Protein AF-A0A521M2C0-F1 (afdb_monomer_lite)

Structure (mmCIF, N/CA/C/O backbone):
data_AF-A0A521M2C0-F1
#
_entry.id   AF-A0A521M2C0-F1
#
loop_
_atom_site.group_PDB
_atom_site.id
_atom_site.type_symbol
_atom_site.label_atom_id
_atom_site.label_alt_id
_atom_site.label_comp_id
_atom_site.label_asym_id
_atom_site.label_entity_id
_atom_site.label_seq_id
_atom_site.pdbx_PDB_ins_code
_atom_site.Cartn_x
_atom_site.Cartn_y
_atom_site.Cartn_z
_atom_site.occupancy
_atom_site.B_iso_or_equiv
_atom_site.auth_seq_id
_atom_site.auth_comp_id
_atom_site.auth_asym_id
_atom_site.auth_atom_id
_atom_site.pdbx_PDB_model_num
ATOM 1 N N . MET A 1 1 ? -43.542 -25.521 52.867 1.00 50.94 1 MET A N 1
ATOM 2 C CA . MET A 1 1 ? -42.475 -24.490 52.870 1.00 50.94 1 MET A CA 1
ATOM 3 C C . MET A 1 1 ? -41.262 -24.953 52.051 1.00 50.94 1 MET A C 1
ATOM 5 O O . MET A 1 1 ? -40.178 -25.071 52.594 1.00 50.94 1 MET A O 1
ATOM 9 N N . ALA A 1 2 ? -41.425 -25.251 50.756 1.00 51.94 2 ALA A N 1
ATOM 10 C CA . ALA A 1 2 ? -40.311 -25.724 49.911 1.00 51.94 2 ALA A CA 1
ATOM 11 C C . ALA A 1 2 ? -40.311 -25.128 48.488 1.00 51.94 2 ALA A C 1
ATOM 13 O O . ALA A 1 2 ? -39.431 -25.429 47.695 1.00 51.94 2 ALA A O 1
ATOM 14 N N . LEU A 1 3 ? -41.293 -24.275 48.161 1.00 47.69 3 LEU A N 1
ATOM 15 C CA . LEU A 1 3 ? -41.473 -23.732 46.809 1.00 47.69 3 LEU A CA 1
ATOM 16 C C . LEU A 1 3 ? -40.850 -22.338 46.612 1.00 47.69 3 LEU A C 1
ATOM 18 O O . LEU A 1 3 ? -40.711 -21.881 45.485 1.00 47.69 3 LEU A O 1
ATOM 22 N N . LEU A 1 4 ? -40.465 -21.661 47.700 1.00 48.56 4 LEU A N 1
ATOM 23 C CA . LEU A 1 4 ? -39.939 -20.288 47.671 1.00 48.56 4 LEU A CA 1
ATOM 24 C C . LEU A 1 4 ? -38.413 -20.210 47.500 1.00 48.56 4 LEU A C 1
ATOM 26 O O . LEU A 1 4 ? -37.890 -19.136 47.228 1.00 48.56 4 LEU A O 1
ATOM 30 N N . THR A 1 5 ? -37.692 -21.326 47.610 1.00 48.88 5 THR A N 1
ATOM 31 C CA . THR A 1 5 ? -36.225 -21.361 47.476 1.00 48.88 5 THR A CA 1
ATOM 32 C C . THR A 1 5 ? -35.738 -21.611 46.046 1.00 48.88 5 THR A C 1
ATOM 34 O O . THR A 1 5 ? -34.591 -21.295 45.747 1.00 48.88 5 THR A O 1
ATOM 37 N N . LEU A 1 6 ? -36.586 -22.107 45.133 1.00 48.09 6 LEU A N 1
ATOM 38 C CA . LEU A 1 6 ? -36.179 -22.374 43.743 1.00 48.09 6 LEU A CA 1
ATOM 39 C C . LEU A 1 6 ? -36.177 -21.133 42.830 1.00 48.09 6 LEU A C 1
ATOM 41 O O . LEU A 1 6 ? -35.458 -21.121 41.835 1.00 48.09 6 LEU A O 1
ATOM 45 N N . LEU A 1 7 ? -36.925 -20.074 43.160 1.00 47.53 7 LEU A N 1
ATOM 46 C CA . LEU A 1 7 ? -36.999 -18.863 42.323 1.00 47.53 7 LEU A CA 1
ATOM 47 C C . LEU A 1 7 ? -35.803 -17.909 42.486 1.00 47.53 7 LEU A C 1
ATOM 49 O O . LEU A 1 7 ? -35.546 -17.106 41.595 1.00 47.53 7 LEU A O 1
ATOM 53 N N . ALA A 1 8 ? -35.036 -18.010 43.575 1.00 49.03 8 ALA A N 1
ATOM 54 C CA . ALA A 1 8 ? -33.885 -17.135 43.814 1.00 49.03 8 ALA A CA 1
ATOM 55 C C . ALA A 1 8 ? -32.622 -17.542 43.026 1.00 49.03 8 ALA A C 1
ATOM 57 O O . ALA A 1 8 ? -31.737 -16.717 42.817 1.00 49.03 8 ALA A O 1
ATOM 58 N N . VAL A 1 9 ? -32.531 -18.791 42.556 1.00 50.12 9 VAL A N 1
ATOM 59 C CA . VAL A 1 9 ? -31.323 -19.315 41.885 1.00 50.12 9 VA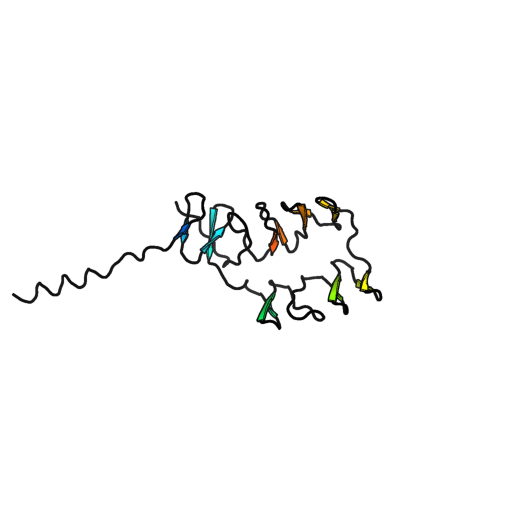L A CA 1
ATOM 60 C C . VAL A 1 9 ? -31.303 -18.999 40.379 1.00 50.12 9 VAL A C 1
ATOM 62 O O . VAL A 1 9 ? -30.236 -18.919 39.777 1.00 50.12 9 VAL A O 1
ATOM 65 N N . LEU A 1 10 ? -32.461 -18.734 39.765 1.00 48.97 10 LEU A N 1
ATOM 66 C CA . LEU A 1 10 ? -32.574 -18.452 38.324 1.00 48.97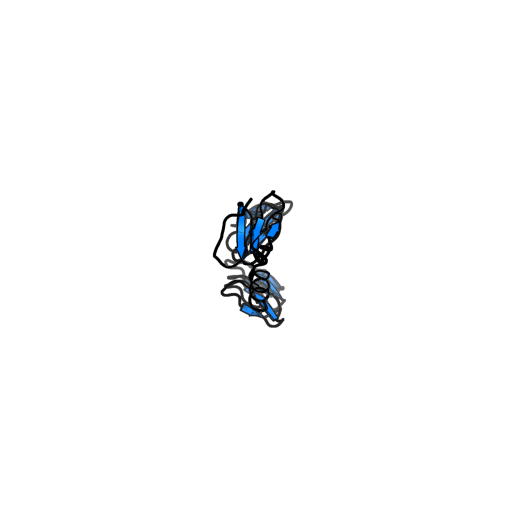 10 LEU A CA 1
ATOM 67 C C . LEU A 1 10 ? -32.293 -16.987 37.932 1.00 48.97 10 LEU A C 1
ATOM 69 O O . LEU A 1 10 ? -32.150 -16.698 36.748 1.00 48.97 10 LEU A O 1
ATOM 73 N N . LEU A 1 11 ? -32.158 -16.069 38.895 1.00 49.91 11 LEU A N 1
ATOM 74 C CA . LEU A 1 11 ? -31.875 -14.643 38.647 1.00 49.91 11 LEU A CA 1
ATOM 75 C C . LEU A 1 11 ? -30.374 -14.282 38.665 1.00 49.91 11 LEU A C 1
ATOM 77 O O . LEU A 1 11 ? -30.019 -13.134 38.416 1.00 49.91 11 LEU A O 1
ATOM 81 N N . LEU A 1 12 ? -29.482 -15.245 38.922 1.00 48.12 12 LEU A N 1
ATOM 82 C CA . LEU A 1 12 ? -28.040 -15.007 39.117 1.00 48.12 12 LEU A CA 1
ATOM 83 C C . LEU A 1 12 ? -27.163 -15.174 37.861 1.00 48.12 12 LEU A C 1
ATOM 85 O O . LEU A 1 12 ? -25.947 -15.040 37.958 1.00 48.12 12 LEU A O 1
ATOM 89 N N . TRP A 1 13 ? -27.742 -15.419 36.681 1.00 49.41 13 TRP A N 1
ATOM 90 C CA . TRP A 1 13 ? -26.970 -15.661 35.446 1.00 49.41 13 TRP A CA 1
ATOM 91 C C . TRP A 1 13 ? -27.099 -14.581 34.368 1.00 49.41 13 TRP A C 1
ATOM 93 O O . TRP A 1 13 ? -26.639 -14.773 33.247 1.00 49.41 13 TRP A O 1
ATOM 103 N N . ALA A 1 14 ? -27.636 -13.408 34.703 1.00 49.75 14 ALA A N 1
ATOM 104 C CA . ALA A 1 14 ? -27.433 -12.207 33.897 1.00 49.75 14 ALA A CA 1
ATOM 105 C C . ALA A 1 14 ? -26.220 -11.434 34.433 1.00 49.75 14 ALA A C 1
ATOM 107 O O . ALA A 1 14 ? -26.328 -10.278 34.837 1.00 49.75 14 ALA A O 1
ATOM 108 N N . LEU A 1 15 ? -25.047 -12.080 34.467 1.00 52.75 15 LEU A N 1
ATOM 109 C CA . LEU A 1 15 ? -23.812 -11.305 34.516 1.00 52.75 15 LEU A CA 1
ATOM 110 C C . LEU A 1 15 ? -23.834 -10.419 33.265 1.00 52.75 15 LEU A C 1
ATOM 112 O O . LEU A 1 15 ? -23.994 -10.963 32.166 1.00 52.75 15 LEU A O 1
ATOM 116 N N . PRO A 1 16 ? -23.727 -9.082 33.388 1.00 50.88 16 PRO A N 1
ATOM 117 C CA . PRO A 1 16 ? -23.534 -8.257 32.213 1.00 50.88 16 PRO A CA 1
ATOM 118 C C . PRO A 1 16 ? -22.311 -8.839 31.521 1.00 50.88 16 PRO A C 1
ATOM 120 O O . PRO A 1 16 ? -21.262 -8.970 32.154 1.00 50.88 16 PRO A O 1
ATOM 123 N N . ALA A 1 17 ? -22.464 -9.255 30.260 1.00 51.72 17 ALA A N 1
ATOM 124 C CA . ALA A 1 17 ? -21.324 -9.489 29.398 1.00 51.72 17 ALA A CA 1
ATOM 125 C C . ALA A 1 17 ? -20.478 -8.231 29.545 1.00 51.72 17 ALA A C 1
ATOM 127 O O . ALA A 1 17 ? -20.881 -7.158 29.092 1.00 51.72 17 ALA A O 1
ATOM 128 N N . SER A 1 18 ? -19.392 -8.330 30.310 1.00 53.00 18 SER A N 1
ATOM 129 C CA . SER A 1 18 ? -18.448 -7.252 30.498 1.00 53.00 18 SER A CA 1
ATOM 130 C C . SER A 1 18 ? -17.993 -6.964 29.090 1.00 53.00 18 SER A C 1
ATOM 132 O O . SER A 1 18 ? -17.292 -7.778 28.495 1.00 53.00 18 SER A O 1
ATOM 134 N N . ALA A 1 19 ? -18.549 -5.903 28.499 1.00 57.62 19 ALA A N 1
ATOM 135 C CA . ALA A 1 19 ? -18.292 -5.537 27.125 1.00 57.62 19 ALA A CA 1
ATOM 136 C C . ALA A 1 19 ? -16.783 -5.381 27.054 1.00 57.62 19 ALA A C 1
ATOM 138 O O . ALA A 1 19 ? -16.253 -4.430 27.615 1.00 57.62 19 ALA A O 1
ATOM 139 N N . GLN A 1 20 ? -16.085 -6.383 26.522 1.00 81.00 20 GLN A N 1
ATOM 140 C CA . GLN A 1 20 ? -14.634 -6.381 26.515 1.00 81.00 20 GLN A CA 1
ATOM 141 C C . GLN A 1 20 ? -14.248 -5.224 25.597 1.00 81.00 20 GLN A C 1
ATOM 143 O O . GLN A 1 20 ? -14.721 -5.148 24.464 1.00 81.00 20 GLN A O 1
ATOM 148 N N . ARG A 1 21 ? -13.509 -4.255 26.136 1.00 92.19 21 ARG A N 1
ATOM 149 C CA . ARG A 1 21 ? -13.177 -3.001 25.454 1.00 92.19 21 ARG A CA 1
ATOM 150 C C . ARG A 1 21 ? -11.723 -3.053 25.018 1.00 92.19 21 ARG A C 1
ATOM 152 O O . ARG A 1 21 ? -10.876 -3.542 25.760 1.00 92.19 21 ARG A O 1
ATOM 159 N N . VAL A 1 22 ? -11.442 -2.523 23.838 1.00 94.38 22 VAL A N 1
ATOM 160 C CA . VAL A 1 22 ? -10.087 -2.223 23.382 1.00 94.38 22 VAL A CA 1
ATOM 161 C C . VAL A 1 22 ? -9.826 -0.759 23.707 1.00 94.38 22 VAL A C 1
ATOM 163 O O . VAL A 1 22 ? -10.478 0.116 23.140 1.00 94.38 22 VAL A O 1
ATOM 166 N N . ASP A 1 23 ? -8.920 -0.502 24.647 1.00 94.12 23 ASP A N 1
ATOM 167 C CA . ASP A 1 23 ? -8.479 0.856 24.968 1.00 94.12 23 ASP A CA 1
ATOM 168 C C . ASP A 1 23 ? -7.674 1.432 23.794 1.00 94.12 23 ASP A C 1
ATOM 170 O O . ASP A 1 23 ? -6.737 0.806 23.292 1.00 94.12 23 ASP A O 1
ATOM 174 N N . CYS A 1 24 ? -8.062 2.624 23.345 1.00 94.56 24 CYS A N 1
ATOM 175 C CA . CYS A 1 24 ? -7.430 3.325 22.235 1.00 94.56 24 CYS A CA 1
ATOM 176 C C . CYS A 1 24 ? -6.311 4.284 22.674 1.00 94.56 24 CYS A C 1
ATOM 178 O O . CYS A 1 24 ? -5.722 4.963 21.825 1.00 94.56 24 CYS A O 1
ATOM 180 N N . GLY A 1 25 ? -6.014 4.364 23.977 1.00 91.88 25 GLY A N 1
ATOM 181 C CA . GLY A 1 25 ? -4.918 5.164 24.537 1.00 91.88 25 GLY A CA 1
ATOM 182 C C . GLY A 1 25 ? -5.157 6.677 24.499 1.00 91.88 25 GLY A C 1
ATOM 183 O O . GLY A 1 25 ? -4.240 7.455 24.736 1.00 91.88 25 GLY A O 1
ATOM 184 N N . ASN A 1 26 ? -6.380 7.107 24.184 1.00 90.75 26 ASN A N 1
ATOM 185 C CA . ASN A 1 26 ? -6.821 8.505 24.104 1.00 90.75 26 ASN A CA 1
ATOM 186 C C . ASN A 1 26 ? -8.036 8.779 25.015 1.00 90.75 26 ASN A C 1
ATOM 188 O O . ASN A 1 26 ? -8.821 9.691 24.751 1.00 90.75 26 ASN A O 1
ATOM 192 N N . GLY A 1 27 ? -8.230 7.949 26.047 1.00 92.12 27 GLY A N 1
ATOM 193 C CA . GLY A 1 27 ? -9.411 7.995 26.915 1.00 92.12 27 GLY A CA 1
ATOM 194 C C . GLY A 1 27 ? -10.706 7.587 26.209 1.00 92.12 27 GLY A C 1
ATOM 195 O O . GLY A 1 27 ? -11.787 7.922 26.679 1.00 92.12 27 GLY A O 1
ATOM 196 N N . SER A 1 28 ? -10.598 6.923 25.057 1.00 95.56 28 SER A N 1
ATOM 197 C CA . SER A 1 28 ? -11.718 6.332 24.330 1.00 95.56 28 SER A CA 1
ATOM 198 C C . SER A 1 28 ? -11.456 4.848 24.085 1.00 95.56 28 SER A C 1
ATOM 200 O O . SER A 1 28 ? -10.326 4.371 24.195 1.00 95.56 28 SER A O 1
ATOM 202 N N . TRP A 1 29 ? -12.503 4.110 23.739 1.00 96.12 29 TRP A N 1
ATOM 203 C CA . TRP A 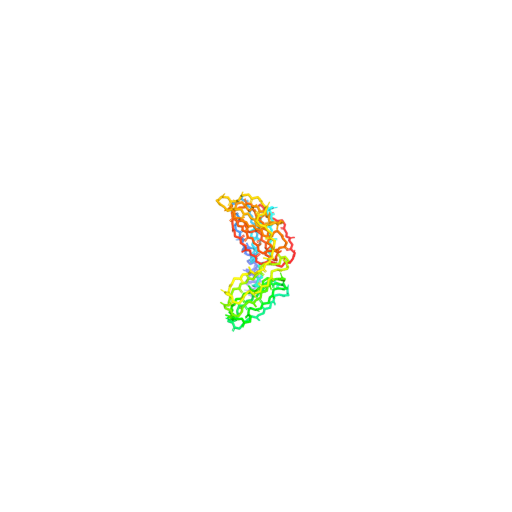1 29 ? -12.440 2.671 23.562 1.00 96.12 29 TRP A CA 1
ATOM 204 C C . TRP A 1 29 ? -13.273 2.187 22.375 1.00 96.12 29 TRP A C 1
ATOM 206 O O . TRP A 1 29 ? -14.221 2.840 21.925 1.00 96.12 29 TRP A O 1
ATOM 216 N N . CYS A 1 30 ? -12.909 1.005 21.887 1.00 96.94 30 CYS A N 1
ATOM 217 C CA . CYS A 1 30 ? -13.639 0.262 20.870 1.00 96.94 30 CYS A CA 1
ATOM 218 C C . CYS A 1 30 ? -14.217 -1.041 21.431 1.00 96.94 30 CYS A C 1
ATOM 220 O O . CYS A 1 30 ? -13.663 -1.594 22.385 1.00 96.94 30 CYS A O 1
ATOM 222 N N . PRO A 1 31 ? -15.316 -1.564 20.856 1.00 95.75 31 PRO A N 1
ATOM 223 C CA . PRO A 1 31 ? -15.812 -2.886 21.219 1.00 95.75 31 PRO A CA 1
ATOM 224 C C . PRO A 1 31 ? -14.743 -3.964 21.013 1.00 95.75 31 PRO A C 1
ATOM 226 O O . PRO A 1 31 ? -13.789 -3.778 20.255 1.00 95.75 31 PRO A O 1
ATOM 229 N N . LYS A 1 32 ? -14.930 -5.121 21.647 1.00 93.19 32 LYS A N 1
ATOM 230 C CA . LYS A 1 32 ? -14.084 -6.296 21.432 1.00 93.19 32 LYS A CA 1
ATOM 231 C C . LYS A 1 32 ? -13.931 -6.592 19.938 1.00 93.19 32 LYS A C 1
ATOM 233 O O . LYS A 1 32 ? -14.841 -6.331 19.149 1.00 93.19 32 LYS A O 1
ATOM 238 N N . ASP A 1 33 ? -12.766 -7.110 19.560 1.00 92.94 33 ASP A N 1
ATOM 239 C CA . ASP A 1 33 ? -12.434 -7.522 18.191 1.00 92.94 33 ASP A CA 1
ATOM 240 C C . ASP A 1 33 ? -12.432 -6.364 17.175 1.00 92.94 33 ASP A C 1
ATOM 242 O O . ASP A 1 33 ? -12.347 -6.578 15.966 1.00 92.94 33 ASP A O 1
ATOM 246 N N . ASN A 1 34 ? -12.497 -5.116 17.654 1.00 96.81 34 ASN A N 1
ATOM 247 C CA . ASN A 1 34 ? -12.329 -3.923 16.838 1.00 96.81 34 ASN A CA 1
ATOM 248 C C . ASN A 1 34 ? -10.950 -3.305 17.076 1.00 96.81 34 ASN A C 1
ATOM 250 O O . ASN A 1 34 ? -10.457 -3.239 18.200 1.00 96.81 34 ASN A O 1
ATOM 254 N N . ALA A 1 35 ? -10.347 -2.796 16.008 1.00 96.94 35 ALA A N 1
ATOM 255 C CA . ALA A 1 35 ? -9.164 -1.961 16.090 1.00 96.94 35 ALA A CA 1
ATOM 256 C C . ALA A 1 35 ? -9.552 -0.495 16.309 1.00 96.94 35 ALA A C 1
ATOM 258 O O . ALA A 1 35 ? -10.513 0.002 15.716 1.00 96.94 35 ALA A O 1
ATOM 259 N N . CYS A 1 36 ? -8.744 0.201 17.106 1.00 97.44 36 CYS A N 1
ATOM 260 C CA . CYS A 1 36 ? -8.757 1.653 17.207 1.00 97.44 36 CYS A CA 1
ATOM 261 C C . CYS A 1 36 ? -8.101 2.252 15.964 1.00 97.44 36 CYS A C 1
ATOM 263 O O . CYS A 1 36 ? -6.917 2.026 15.699 1.00 97.44 36 CYS A O 1
ATOM 265 N N . LEU A 1 37 ? -8.874 3.003 15.193 1.00 97.50 37 LEU A N 1
ATOM 266 C CA . LEU A 1 37 ? -8.434 3.617 13.949 1.00 97.50 37 LEU A CA 1
ATOM 267 C C . LEU A 1 37 ? -8.207 5.114 14.143 1.00 97.50 37 LEU A C 1
ATOM 269 O O . LEU A 1 37 ? -8.839 5.748 14.996 1.00 97.50 37 LEU A O 1
ATOM 273 N N . LEU A 1 38 ? -7.341 5.685 13.307 1.00 95.19 38 LEU A N 1
ATOM 274 C CA . LEU A 1 38 ? -7.196 7.136 13.223 1.00 95.19 38 LEU A CA 1
ATOM 275 C C . LEU A 1 38 ? -8.547 7.807 12.923 1.00 95.19 38 LEU A C 1
ATOM 277 O O . LEU A 1 38 ? -9.409 7.250 12.241 1.00 95.19 38 LEU A O 1
ATOM 281 N N . GLY A 1 39 ? -8.729 9.020 13.451 1.00 93.44 39 GLY A N 1
ATOM 282 C CA . GLY A 1 39 ? -9.977 9.780 13.307 1.00 93.44 39 GLY A CA 1
ATOM 283 C C . GLY A 1 39 ? -11.073 9.411 14.315 1.00 93.44 39 GLY A C 1
ATOM 284 O O . GLY A 1 39 ? -12.234 9.778 14.118 1.00 93.44 39 GLY A O 1
ATOM 285 N N . GLY A 1 40 ? -10.729 8.697 15.394 1.00 95.88 40 GLY A N 1
ATOM 286 C CA . GLY A 1 40 ? -11.673 8.373 16.467 1.00 95.88 40 GLY A CA 1
ATOM 287 C C . GLY A 1 40 ? -12.696 7.311 16.059 1.00 95.88 40 GLY A C 1
ATOM 288 O O . GLY A 1 40 ? -13.873 7.407 16.418 1.00 95.88 40 GLY A O 1
ATOM 289 N N . LEU A 1 41 ? -12.270 6.333 15.256 1.00 97.69 41 LEU A N 1
ATOM 290 C CA . LEU A 1 41 ? -13.126 5.272 14.727 1.00 97.69 41 LEU A CA 1
ATOM 291 C C . LEU A 1 41 ? -12.735 3.898 15.275 1.00 97.69 41 LEU A C 1
ATOM 293 O O . LEU A 1 41 ? -11.600 3.672 15.701 1.00 97.6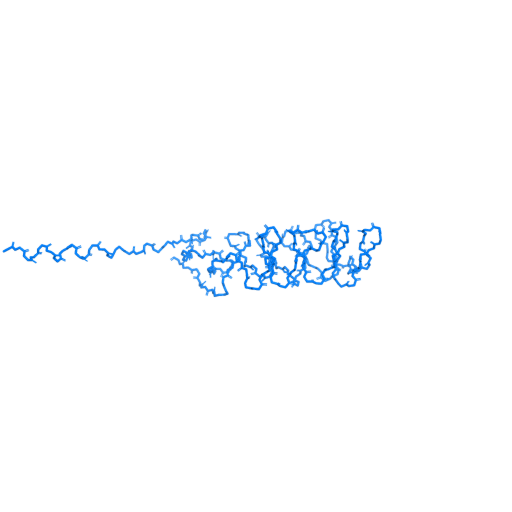9 41 LEU A O 1
ATOM 297 N N . CYS A 1 42 ? -13.698 2.988 15.218 1.00 97.75 42 CYS A N 1
ATOM 298 C CA . CYS A 1 42 ? -13.555 1.564 15.460 1.00 97.75 42 CYS A CA 1
ATOM 299 C C . CYS A 1 42 ? -13.885 0.807 14.175 1.00 97.75 42 CYS A C 1
ATOM 301 O O . CYS A 1 42 ? -14.816 1.174 13.451 1.00 97.75 42 CYS A O 1
ATOM 303 N N . GLY A 1 43 ? -13.134 -0.253 13.897 1.00 97.00 43 GLY A N 1
ATOM 304 C CA . GLY A 1 43 ? -13.444 -1.183 12.814 1.00 97.00 43 GLY A CA 1
ATOM 305 C C . GLY A 1 43 ? -13.170 -2.614 13.243 1.00 97.00 43 GLY A C 1
ATOM 306 O O . GLY A 1 43 ? -12.128 -2.882 13.840 1.00 97.00 43 GLY A O 1
ATOM 307 N N . ARG A 1 44 ? -14.090 -3.530 12.935 1.00 96.62 44 ARG A N 1
ATOM 308 C CA . ARG A 1 44 ? -13.941 -4.955 13.253 1.00 96.62 44 ARG A CA 1
ATOM 309 C C . ARG A 1 44 ? -12.752 -5.522 12.494 1.00 96.62 44 ARG A C 1
ATOM 311 O O . ARG A 1 44 ? -12.739 -5.445 11.267 1.00 96.62 44 ARG A O 1
ATOM 318 N N . VAL A 1 45 ? -11.786 -6.090 13.205 1.00 96.06 45 VAL A N 1
ATOM 319 C CA . VAL A 1 45 ? -10.597 -6.699 12.603 1.00 96.06 45 VAL A CA 1
ATOM 320 C C . VAL A 1 45 ? -11.017 -7.883 11.742 1.00 96.06 45 VAL A C 1
ATOM 322 O O . VAL A 1 45 ? -11.877 -8.678 12.123 1.00 96.06 45 VAL A O 1
ATOM 325 N N . VAL A 1 46 ? -10.417 -7.980 10.563 1.00 94.94 46 VAL A N 1
ATOM 326 C CA . VAL A 1 46 ? -10.543 -9.139 9.679 1.00 94.94 46 VAL A CA 1
ATOM 327 C C . VAL A 1 46 ? -9.151 -9.641 9.336 1.00 94.94 46 VAL A C 1
ATOM 329 O O . VAL A 1 46 ? -8.198 -8.866 9.301 1.00 94.94 46 VAL A O 1
ATOM 332 N N . GLU A 1 47 ? -9.027 -10.940 9.090 1.00 90.88 47 GLU A N 1
ATOM 333 C CA . GLU A 1 47 ? -7.731 -11.540 8.762 1.00 90.88 47 GLU A CA 1
ATOM 334 C C . GLU A 1 47 ? -7.236 -11.114 7.376 1.00 90.88 47 GLU A C 1
ATOM 336 O O . GLU A 1 47 ? -6.039 -10.929 7.172 1.00 90.88 47 GLU A O 1
ATOM 341 N N . VAL A 1 48 ? -8.164 -10.935 6.431 1.00 92.44 48 VAL A N 1
ATOM 342 C CA . VAL A 1 48 ? -7.874 -10.626 5.029 1.00 92.44 48 VAL A CA 1
ATOM 343 C C . VAL A 1 48 ? -8.858 -9.599 4.484 1.00 92.44 48 VAL A C 1
ATOM 345 O O . VAL A 1 48 ? -10.033 -9.578 4.864 1.00 92.44 48 VAL A O 1
ATOM 348 N N . ALA A 1 49 ? -8.392 -8.750 3.570 1.00 91.19 49 ALA A N 1
ATOM 349 C CA . ALA A 1 49 ? -9.274 -7.844 2.853 1.00 91.19 49 ALA A CA 1
ATOM 350 C C . ALA A 1 49 ? -10.148 -8.623 1.847 1.00 91.19 49 ALA A C 1
ATOM 352 O O . ALA A 1 49 ? -9.674 -9.568 1.209 1.00 91.19 49 ALA A O 1
ATOM 353 N N . PRO A 1 50 ? -11.420 -8.236 1.646 1.00 88.69 50 PRO A N 1
ATOM 354 C CA . PRO A 1 50 ? -12.234 -8.799 0.574 1.00 88.69 50 PRO A CA 1
ATOM 355 C C . PRO A 1 50 ? -11.553 -8.635 -0.792 1.00 88.69 50 PRO A C 1
ATOM 357 O O . PRO A 1 50 ? -11.158 -7.531 -1.160 1.00 88.69 50 PRO A O 1
ATOM 360 N N . GLY A 1 51 ? -11.425 -9.733 -1.541 1.00 91.00 51 GLY A N 1
ATOM 361 C CA . GLY A 1 51 ? -10.730 -9.759 -2.834 1.00 91.00 51 GLY A CA 1
ATOM 362 C C . GLY A 1 51 ? -9.230 -10.055 -2.751 1.00 91.00 51 GLY A C 1
ATOM 363 O O . GLY A 1 51 ? -8.573 -10.100 -3.789 1.00 91.00 51 GLY A O 1
ATOM 364 N N . SER A 1 52 ? -8.687 -10.279 -1.551 1.00 94.62 52 SER A N 1
ATOM 365 C CA . SER A 1 52 ? -7.327 -10.783 -1.376 1.00 94.62 52 SER A CA 1
ATOM 366 C C . SER A 1 52 ? -7.140 -12.159 -2.016 1.00 94.62 52 SER A C 1
ATOM 368 O O . SER A 1 52 ? -8.030 -13.010 -1.979 1.00 94.62 52 SER A O 1
ATOM 370 N N . VAL A 1 53 ? -5.949 -12.399 -2.564 1.00 95.19 53 VAL A N 1
ATOM 371 C CA . VAL A 1 53 ? -5.600 -13.658 -3.239 1.00 95.19 53 VAL A CA 1
ATOM 372 C C . VAL A 1 53 ? -4.636 -14.447 -2.368 1.00 95.19 53 VAL A C 1
ATOM 374 O O . VAL A 1 53 ? -3.584 -13.931 -1.999 1.00 95.19 53 VAL A O 1
ATOM 377 N N . ARG A 1 54 ? -4.981 -15.698 -2.046 1.00 96.62 54 ARG A N 1
ATOM 378 C CA . ARG A 1 54 ? -4.077 -16.601 -1.325 1.00 96.62 54 ARG A CA 1
ATOM 379 C C . ARG A 1 54 ? -2.937 -17.038 -2.243 1.00 96.62 54 ARG A C 1
ATOM 381 O O . ARG A 1 54 ? -3.194 -17.416 -3.383 1.00 96.62 54 ARG A O 1
ATOM 388 N N . ILE A 1 55 ? -1.710 -17.017 -1.738 1.00 96.94 55 ILE A N 1
ATOM 389 C CA . ILE A 1 55 ? -0.501 -17.349 -2.504 1.00 96.94 55 ILE A CA 1
ATOM 390 C C . ILE A 1 55 ? 0.177 -18.623 -1.994 1.00 96.94 55 ILE A C 1
ATOM 392 O O . ILE A 1 55 ? -0.208 -19.169 -0.957 1.00 96.94 55 ILE A O 1
ATOM 396 N N . SER A 1 56 ? 1.183 -19.111 -2.726 1.00 96.75 56 SER A N 1
ATOM 397 C CA . SER A 1 56 ? 1.794 -20.436 -2.514 1.00 96.75 56 SER A CA 1
ATOM 398 C C . SER A 1 56 ? 2.312 -20.710 -1.096 1.00 96.75 56 SER A C 1
ATOM 400 O O . SER A 1 56 ? 2.235 -21.845 -0.632 1.00 96.75 56 SER A O 1
ATOM 402 N N . ASN A 1 57 ? 2.783 -19.691 -0.368 1.00 96.00 57 ASN A N 1
ATOM 403 C CA . ASN A 1 57 ? 3.254 -19.832 1.019 1.00 96.00 57 ASN A CA 1
ATOM 404 C C . ASN A 1 57 ? 2.126 -19.776 2.072 1.00 96.00 57 ASN A C 1
ATOM 406 O O . ASN A 1 57 ? 2.396 -19.719 3.270 1.00 96.00 57 ASN A O 1
ATOM 410 N N . GLY A 1 58 ? 0.865 -19.750 1.639 1.00 94.62 58 GLY A N 1
ATOM 411 C CA . GLY A 1 58 ? -0.312 -19.710 2.501 1.00 94.62 58 GLY A CA 1
ATOM 412 C C . GLY A 1 58 ? -0.740 -18.315 2.961 1.00 94.62 58 GLY A C 1
ATOM 413 O O . GLY A 1 58 ? -1.819 -18.220 3.548 1.00 94.62 58 GLY A O 1
ATOM 414 N N . THR A 1 59 ? 0.042 -17.265 2.680 1.00 94.88 59 THR A N 1
ATOM 415 C CA . THR A 1 59 ? -0.324 -15.862 2.955 1.00 94.88 59 THR A CA 1
ATOM 416 C C . THR A 1 59 ? -1.259 -15.292 1.879 1.00 94.88 59 THR A C 1
ATOM 418 O O . THR A 1 59 ? -1.685 -16.012 0.972 1.00 94.88 59 THR A O 1
ATOM 421 N N . TYR A 1 60 ? -1.613 -14.008 1.989 1.00 95.62 60 TYR A N 1
ATOM 422 C CA . TYR A 1 60 ? -2.540 -13.335 1.084 1.00 95.62 60 TYR A CA 1
ATOM 423 C C . TYR A 1 60 ? -1.942 -12.049 0.522 1.00 95.62 60 TYR A C 1
ATOM 425 O O . TYR A 1 60 ? -1.362 -11.253 1.258 1.00 95.62 60 TYR A O 1
ATOM 433 N N . CYS A 1 61 ? -2.150 -11.827 -0.771 1.00 96.06 61 CYS A N 1
ATOM 434 C CA . CYS A 1 61 ? -1.915 -10.540 -1.402 1.00 96.06 61 CYS A CA 1
ATOM 435 C C . CYS A 1 61 ? -3.125 -9.626 -1.268 1.00 96.06 61 CYS A C 1
ATOM 437 O O . CYS A 1 61 ? -4.268 -10.080 -1.164 1.00 96.06 61 CYS A O 1
ATOM 439 N N . ASP A 1 62 ? -2.859 -8.325 -1.303 1.00 95.50 62 ASP A N 1
ATOM 440 C CA . ASP A 1 62 ? -3.904 -7.314 -1.338 1.00 95.50 62 ASP A CA 1
ATOM 441 C C . ASP A 1 62 ? -4.836 -7.485 -2.546 1.00 95.50 62 ASP A C 1
ATOM 443 O O . ASP A 1 62 ? -4.435 -8.030 -3.578 1.00 95.50 62 ASP A O 1
ATOM 447 N N . PRO A 1 63 ? -6.082 -6.998 -2.460 1.00 94.06 63 PRO A N 1
ATOM 448 C CA . PRO A 1 63 ? -7.001 -7.033 -3.586 1.00 94.06 63 PRO A CA 1
ATOM 449 C C . PRO A 1 63 ? -6.400 -6.408 -4.852 1.00 94.06 63 PRO A C 1
ATOM 451 O O . PRO A 1 63 ? -5.839 -5.313 -4.833 1.00 94.06 63 PRO A O 1
ATOM 454 N N . GLY A 1 64 ? -6.496 -7.136 -5.966 1.00 93.50 64 GLY A N 1
ATOM 455 C CA . GLY A 1 64 ? -5.915 -6.754 -7.259 1.00 93.50 64 GLY A CA 1
ATOM 456 C C . GLY A 1 64 ? -4.415 -7.037 -7.404 1.00 93.50 64 GLY A C 1
ATOM 457 O O . GLY A 1 64 ? -3.902 -7.020 -8.523 1.00 93.50 64 GLY A O 1
ATOM 458 N N . TRP A 1 65 ? -3.709 -7.335 -6.314 1.00 95.69 65 TRP A N 1
ATOM 459 C CA . TRP A 1 65 ? -2.333 -7.812 -6.368 1.00 95.69 65 TRP A CA 1
ATOM 460 C C . TRP A 1 65 ? -2.327 -9.300 -6.717 1.00 95.69 65 TRP A C 1
ATOM 462 O O . TRP A 1 65 ? -3.310 -10.018 -6.524 1.00 95.69 65 TRP A O 1
ATOM 472 N N . ARG A 1 66 ? -1.196 -9.777 -7.226 1.00 95.56 66 ARG A N 1
ATOM 473 C CA . ARG A 1 66 ? -1.007 -11.190 -7.569 1.00 95.56 66 ARG A CA 1
ATOM 474 C C . ARG A 1 66 ? 0.271 -11.734 -6.967 1.00 95.56 66 ARG A C 1
ATOM 476 O O . ARG A 1 66 ? 1.156 -10.972 -6.593 1.00 95.56 66 ARG A O 1
ATOM 483 N N . GLU A 1 67 ? 0.399 -13.051 -6.944 1.00 96.19 67 GLU A N 1
ATOM 484 C CA . GLU A 1 67 ? 1.677 -13.669 -6.623 1.00 96.19 67 GLU A CA 1
ATOM 485 C C . GLU A 1 67 ? 2.732 -13.356 -7.696 1.00 96.19 67 GLU A C 1
ATOM 487 O O . GLU A 1 67 ? 2.444 -13.282 -8.902 1.00 96.19 67 GLU A O 1
ATOM 492 N N . HIS A 1 68 ? 3.969 -13.185 -7.245 1.00 94.38 68 HIS A N 1
ATOM 493 C CA . HIS A 1 68 ? 5.137 -13.199 -8.110 1.00 94.38 68 HIS A CA 1
ATOM 494 C C . HIS A 1 68 ? 5.325 -14.556 -8.788 1.00 94.38 68 HIS A C 1
ATOM 496 O O . HIS A 1 68 ? 5.398 -15.594 -8.138 1.00 94.38 68 HIS A O 1
ATOM 502 N N . ARG A 1 69 ? 5.528 -14.534 -10.102 1.00 92.62 69 ARG A N 1
ATOM 503 C CA . ARG A 1 69 ? 5.886 -15.693 -10.919 1.00 92.62 69 ARG A CA 1
ATOM 504 C C . ARG A 1 69 ? 7.281 -16.214 -10.580 1.00 92.62 69 ARG A C 1
ATOM 506 O O . ARG A 1 69 ? 7.475 -17.421 -10.539 1.00 92.62 69 ARG A O 1
ATOM 513 N N . TYR A 1 70 ? 8.239 -15.312 -10.360 1.00 91.94 70 TYR A N 1
ATOM 514 C CA . TYR A 1 70 ? 9.657 -15.665 -10.184 1.00 91.94 70 TYR A CA 1
ATOM 515 C C . TYR A 1 70 ? 10.133 -15.619 -8.726 1.00 91.94 70 TYR A C 1
ATOM 517 O O . TYR A 1 70 ? 11.236 -16.062 -8.420 1.00 91.94 70 TYR A O 1
ATOM 525 N N . ARG A 1 71 ? 9.294 -15.118 -7.811 1.00 91.12 71 ARG A N 1
ATOM 526 C CA . ARG A 1 71 ? 9.502 -15.170 -6.355 1.00 91.12 71 ARG A CA 1
ATOM 527 C C . ARG A 1 71 ? 8.230 -15.626 -5.630 1.00 91.12 71 ARG A C 1
ATOM 529 O O . ARG A 1 71 ? 7.575 -14.796 -4.992 1.00 91.12 71 ARG A O 1
ATOM 536 N N . PRO A 1 72 ? 7.863 -16.917 -5.725 1.00 92.44 72 PRO A N 1
ATOM 537 C CA . PRO A 1 72 ? 6.688 -17.444 -5.037 1.00 92.44 72 PRO A CA 1
ATOM 538 C C . PRO A 1 72 ? 6.695 -17.103 -3.541 1.00 92.44 72 PRO A C 1
ATOM 540 O O . PRO A 1 72 ? 7.747 -17.050 -2.903 1.00 92.44 72 PRO A O 1
ATOM 543 N N . GLY A 1 73 ? 5.520 -16.825 -2.986 1.00 94.38 73 GLY A N 1
ATOM 544 C CA . GLY A 1 73 ? 5.338 -16.366 -1.611 1.00 94.38 73 GLY A CA 1
ATOM 545 C C . GLY A 1 73 ? 5.473 -14.852 -1.418 1.00 94.38 73 GLY A C 1
ATOM 546 O O . GLY A 1 73 ? 5.447 -14.384 -0.281 1.00 94.38 73 GLY A O 1
ATOM 547 N N . SER A 1 74 ? 5.590 -14.075 -2.498 1.00 94.25 74 SER A N 1
ATOM 548 C CA . SER A 1 74 ? 5.575 -12.610 -2.448 1.00 94.25 74 SER A CA 1
ATOM 549 C C . SER A 1 74 ? 4.516 -12.013 -3.374 1.00 94.25 74 SER A C 1
ATOM 551 O O . SER A 1 74 ? 4.103 -12.636 -4.356 1.00 94.25 74 SER A O 1
ATOM 553 N N . CYS A 1 75 ? 4.083 -10.790 -3.063 1.00 94.81 75 CYS A N 1
ATOM 554 C CA . CYS A 1 75 ? 3.002 -10.102 -3.764 1.00 94.81 75 CYS A CA 1
ATOM 555 C C . CYS A 1 75 ? 3.512 -9.011 -4.698 1.00 94.81 75 CYS A C 1
ATOM 557 O O . CYS A 1 75 ? 4.293 -8.153 -4.292 1.00 94.81 75 CYS A O 1
ATOM 559 N N . LEU A 1 76 ? 2.980 -9.009 -5.916 1.00 94.69 76 LEU A N 1
ATOM 560 C CA . LEU A 1 76 ? 3.220 -7.999 -6.925 1.00 94.69 76 LEU A CA 1
ATOM 561 C C . LEU A 1 76 ? 2.016 -7.076 -7.073 1.00 94.69 76 LEU A C 1
ATOM 563 O O . LEU A 1 76 ? 0.899 -7.525 -7.350 1.00 94.69 76 LEU A O 1
ATOM 567 N N . ALA A 1 77 ? 2.277 -5.780 -6.934 1.00 93.12 77 ALA A N 1
ATOM 568 C CA . ALA A 1 77 ? 1.271 -4.746 -7.105 1.00 93.12 77 ALA A CA 1
ATOM 569 C C . ALA A 1 77 ? 0.767 -4.660 -8.558 1.00 93.12 77 ALA A C 1
ATOM 571 O O . ALA A 1 77 ? 1.523 -4.936 -9.497 1.00 93.12 77 ALA A O 1
ATOM 572 N N . PRO A 1 78 ? -0.486 -4.216 -8.771 1.00 90.94 78 PRO A N 1
ATOM 573 C CA . PRO A 1 78 ? -1.028 -3.988 -10.103 1.00 90.94 78 PRO A CA 1
ATOM 574 C C . PRO A 1 78 ? -0.107 -3.121 -10.971 1.00 90.94 78 PRO A C 1
ATOM 576 O O . PRO A 1 78 ? 0.424 -2.103 -10.523 1.00 90.94 78 PRO A O 1
ATOM 579 N N . GLY A 1 79 ? 0.069 -3.526 -12.228 1.00 90.12 79 GLY A N 1
ATOM 580 C CA . GLY A 1 79 ? 0.859 -2.798 -13.224 1.00 90.12 79 GLY A CA 1
ATOM 581 C C . GLY A 1 79 ? 2.376 -2.971 -13.120 1.00 90.12 79 GLY A C 1
ATOM 582 O O . GLY A 1 79 ? 3.071 -2.631 -14.072 1.00 90.12 79 GLY A O 1
ATOM 583 N N . TYR A 1 80 ? 2.909 -3.520 -12.026 1.00 92.75 80 TYR A N 1
ATOM 584 C CA . TYR A 1 80 ? 4.329 -3.862 -11.972 1.00 92.75 80 TYR A CA 1
ATOM 585 C C . TYR A 1 80 ? 4.632 -5.071 -12.859 1.00 92.75 80 TYR A C 1
ATOM 587 O O . TYR A 1 80 ? 3.861 -6.035 -12.931 1.00 92.75 80 TYR A O 1
ATOM 595 N N . VAL A 1 81 ? 5.786 -5.023 -13.519 1.00 92.50 81 VAL A N 1
ATOM 596 C CA . VAL A 1 81 ? 6.290 -6.125 -14.339 1.00 92.50 81 VAL A CA 1
ATOM 597 C C . VAL A 1 81 ? 7.175 -7.018 -13.482 1.00 92.50 81 VAL A C 1
ATOM 599 O O . VAL A 1 81 ? 7.988 -6.544 -12.692 1.00 92.50 81 VAL A O 1
ATOM 602 N N . ASP A 1 82 ? 6.977 -8.321 -13.631 1.00 92.38 82 ASP A N 1
ATOM 603 C CA . ASP A 1 82 ? 7.655 -9.369 -12.879 1.00 92.38 82 ASP A CA 1
ATOM 604 C C . ASP A 1 82 ? 8.791 -9.930 -13.726 1.00 92.38 82 ASP A C 1
ATOM 606 O O . ASP A 1 82 ? 8.535 -10.499 -14.789 1.00 92.38 82 ASP A O 1
ATOM 610 N N . CYS A 1 83 ? 10.029 -9.739 -13.287 1.00 90.88 83 CYS A N 1
ATOM 611 C CA . CYS A 1 83 ? 11.205 -10.105 -14.064 1.00 90.88 83 CYS A CA 1
ATOM 612 C C . CYS A 1 83 ? 11.755 -11.465 -13.650 1.00 90.88 83 CYS A C 1
ATOM 614 O O . CYS A 1 83 ? 11.701 -11.839 -12.481 1.00 90.88 83 CYS A O 1
ATOM 616 N N . ALA A 1 84 ? 12.327 -12.194 -14.614 1.00 88.94 84 ALA A N 1
ATOM 617 C CA . ALA A 1 84 ? 12.817 -13.561 -14.416 1.00 88.94 84 ALA A CA 1
ATOM 618 C C . ALA A 1 84 ? 13.882 -13.689 -13.312 1.00 88.94 84 ALA A C 1
ATOM 620 O O . ALA A 1 84 ? 13.979 -14.722 -12.658 1.00 88.94 84 ALA A O 1
ATOM 621 N N . ASN A 1 85 ? 14.638 -12.621 -13.063 1.00 85.19 85 ASN A N 1
ATOM 622 C CA . ASN A 1 85 ? 15.618 -12.517 -11.981 1.00 85.19 85 ASN A CA 1
ATOM 623 C C . ASN A 1 85 ? 14.997 -12.174 -10.608 1.00 85.19 85 ASN A C 1
ATOM 625 O O . ASN A 1 85 ? 15.718 -11.881 -9.658 1.00 85.19 85 ASN A O 1
ATOM 629 N N . GLY A 1 86 ? 13.667 -12.144 -10.501 1.00 83.62 86 GLY A N 1
ATOM 630 C CA . GLY A 1 86 ? 12.931 -11.758 -9.302 1.00 83.62 86 GLY A CA 1
ATOM 631 C C . GLY A 1 86 ? 12.792 -10.247 -9.091 1.00 83.62 86 GLY A C 1
ATOM 632 O O . GLY A 1 86 ? 12.120 -9.839 -8.140 1.00 83.62 86 GLY A O 1
ATOM 633 N N . MET A 1 87 ? 13.374 -9.400 -9.944 1.00 87.88 87 MET A N 1
ATOM 634 C CA . MET A 1 87 ? 13.172 -7.949 -9.869 1.00 87.88 87 MET A CA 1
ATOM 635 C C . MET A 1 87 ? 11.740 -7.564 -10.254 1.00 87.88 87 MET A C 1
ATOM 637 O O . MET A 1 87 ? 11.032 -8.307 -10.933 1.00 87.88 87 MET A O 1
ATOM 641 N N . MET A 1 88 ? 11.313 -6.385 -9.802 1.00 90.88 88 MET A N 1
ATOM 642 C CA . MET A 1 88 ? 10.012 -5.817 -10.150 1.00 90.88 88 MET A CA 1
ATOM 643 C C . MET A 1 88 ? 10.219 -4.458 -10.796 1.00 90.88 88 MET A C 1
ATOM 645 O O . MET A 1 88 ? 10.882 -3.602 -10.208 1.00 90.88 88 MET A O 1
ATOM 649 N N . CYS A 1 89 ? 9.616 -4.242 -11.959 1.00 91.88 89 CYS A N 1
ATOM 650 C CA . CYS A 1 89 ? 9.731 -2.975 -12.669 1.00 91.88 89 CYS A CA 1
ATOM 651 C C . CYS A 1 89 ? 8.461 -2.129 -12.516 1.00 91.88 89 CYS A C 1
ATOM 653 O O . CYS A 1 89 ? 7.357 -2.657 -12.688 1.00 91.88 89 CYS A O 1
ATOM 655 N N . PRO A 1 90 ? 8.591 -0.838 -12.150 1.00 90.56 90 PRO A N 1
ATOM 656 C CA . PRO A 1 90 ? 7.451 -0.002 -11.803 1.00 90.56 90 PRO A CA 1
ATOM 657 C C . PRO A 1 90 ? 6.670 0.474 -13.037 1.00 90.56 90 PRO A C 1
ATOM 659 O O 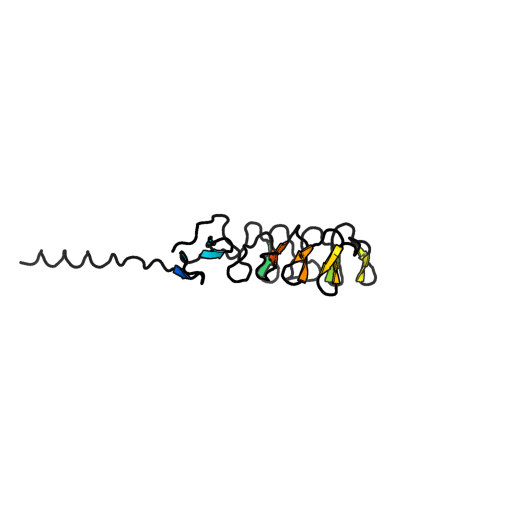. PRO A 1 90 ? 7.273 0.879 -14.025 1.00 90.56 90 PRO A O 1
ATOM 662 N N . PRO A 1 91 ? 5.331 0.530 -12.981 1.00 88.81 91 PRO A N 1
ATOM 663 C CA . PRO A 1 91 ? 4.549 1.163 -14.034 1.00 88.81 91 PRO A CA 1
ATOM 664 C C . PRO A 1 91 ? 4.678 2.700 -14.009 1.00 88.81 91 PRO A C 1
ATOM 666 O O . PRO A 1 91 ? 4.959 3.269 -12.944 1.00 88.81 91 PRO A O 1
ATOM 669 N N . PRO A 1 92 ? 4.354 3.376 -15.133 1.00 86.25 92 PRO A N 1
ATOM 670 C CA . PRO A 1 92 ? 4.054 2.793 -16.447 1.00 86.25 92 PRO A CA 1
ATOM 671 C C . PRO A 1 92 ? 5.324 2.523 -17.273 1.00 86.25 92 PRO A C 1
ATOM 673 O O . PRO A 1 92 ? 6.370 3.114 -17.034 1.00 86.25 92 PRO A O 1
ATOM 676 N N . ASN A 1 93 ? 5.204 1.668 -18.292 1.00 86.62 93 ASN A N 1
ATOM 677 C CA . ASN A 1 93 ? 6.192 1.459 -19.364 1.00 86.62 93 ASN A CA 1
ATOM 678 C C . ASN A 1 93 ? 7.544 0.841 -18.978 1.00 86.62 93 ASN A C 1
ATOM 680 O O . ASN A 1 93 ? 8.377 0.669 -19.867 1.00 86.62 93 ASN A O 1
ATOM 684 N N . ALA A 1 94 ? 7.787 0.493 -17.712 1.00 91.31 94 ALA A N 1
ATOM 685 C CA . ALA A 1 94 ? 9.006 -0.229 -17.377 1.00 91.31 94 ALA A CA 1
ATOM 686 C C . ALA A 1 94 ? 8.938 -1.682 -17.861 1.00 91.31 94 ALA A C 1
ATOM 688 O O . ALA A 1 94 ? 7.907 -2.346 -17.742 1.00 91.31 94 ALA A O 1
ATOM 689 N N . GLN A 1 95 ? 10.053 -2.177 -18.380 1.00 91.81 95 GLN A N 1
ATOM 690 C CA . GLN A 1 95 ? 10.225 -3.534 -18.880 1.00 91.81 95 GLN A CA 1
ATOM 691 C C . GLN A 1 95 ? 11.455 -4.173 -18.240 1.00 91.81 95 GLN A C 1
ATOM 693 O O . GLN A 1 95 ? 12.356 -3.487 -17.760 1.00 91.81 95 GLN A O 1
ATOM 698 N N . CYS A 1 96 ? 11.487 -5.502 -18.234 1.00 92.25 96 CYS A N 1
ATOM 699 C CA . CYS A 1 96 ? 12.651 -6.247 -17.777 1.00 92.25 96 CYS A CA 1
ATOM 700 C C . CYS A 1 96 ? 13.736 -6.201 -18.855 1.00 92.25 96 CYS A C 1
ATOM 702 O O . CYS A 1 96 ? 13.528 -6.706 -19.957 1.00 92.25 96 CYS A O 1
ATOM 704 N N . GLY A 1 97 ? 14.876 -5.601 -18.534 1.00 88.88 97 GLY A N 1
ATOM 705 C CA . GLY A 1 97 ? 16.085 -5.668 -19.342 1.00 88.88 97 GLY A CA 1
ATOM 706 C C . GLY A 1 97 ? 16.793 -7.015 -19.193 1.00 88.88 97 GLY A C 1
ATOM 707 O O . GLY A 1 97 ? 16.629 -7.724 -18.196 1.00 88.88 97 GLY A O 1
ATOM 708 N N . GLU A 1 98 ? 17.607 -7.357 -20.190 1.00 82.31 98 GLU A N 1
ATOM 709 C CA . GLU A 1 98 ? 18.412 -8.587 -20.202 1.00 82.31 98 GLU A CA 1
ATOM 710 C C . GLU A 1 98 ? 19.495 -8.593 -19.112 1.00 82.31 98 GLU A C 1
ATOM 712 O O . GLU A 1 98 ? 19.851 -9.647 -18.591 1.00 82.31 98 GLU A O 1
ATOM 717 N N . ASP A 1 99 ? 19.975 -7.414 -18.709 1.00 79.50 99 ASP A N 1
ATOM 718 C CA . ASP A 1 99 ? 20.951 -7.216 -17.631 1.00 79.50 99 ASP A CA 1
ATOM 719 C C . ASP A 1 99 ? 20.324 -7.283 -16.226 1.00 79.50 99 ASP A C 1
ATOM 721 O O . ASP A 1 99 ? 20.989 -7.037 -15.216 1.00 79.50 99 ASP A O 1
ATOM 725 N N . GLY A 1 100 ? 19.030 -7.597 -16.149 1.00 72.06 100 GLY A N 1
ATOM 726 C CA . GLY A 1 100 ? 18.284 -7.668 -14.903 1.00 72.06 100 GLY A CA 1
ATOM 727 C C . GLY A 1 100 ? 17.891 -6.309 -14.325 1.00 72.06 100 GLY A C 1
ATOM 728 O O . GLY A 1 100 ? 17.363 -6.269 -13.208 1.00 72.06 100 GLY A O 1
ATOM 729 N N . LYS A 1 101 ? 18.114 -5.212 -15.058 1.00 83.25 101 LYS A N 1
ATOM 730 C CA . LYS A 1 101 ? 17.606 -3.882 -14.708 1.00 83.25 101 LYS A CA 1
ATOM 731 C C . LYS A 1 101 ? 16.244 -3.638 -15.339 1.00 83.25 101 LYS A C 1
ATOM 733 O O . LYS A 1 101 ? 15.813 -4.344 -16.245 1.00 83.25 101 LYS A O 1
ATOM 738 N N . CYS A 1 102 ? 15.563 -2.609 -14.854 1.00 87.94 102 CYS A N 1
ATOM 739 C CA . CYS A 1 102 ? 14.363 -2.110 -15.504 1.00 87.94 102 CYS A CA 1
ATOM 740 C C . CYS A 1 102 ? 14.756 -1.103 -16.582 1.00 87.94 102 CYS A C 1
ATOM 742 O O . CYS A 1 102 ? 15.471 -0.144 -16.292 1.00 87.94 102 CYS A O 1
ATOM 744 N N . SER A 1 103 ? 14.291 -1.311 -17.810 1.00 89.75 103 SER A N 1
ATOM 745 C CA . SER A 1 103 ? 14.352 -0.309 -18.873 1.00 89.75 103 SER A CA 1
ATOM 746 C C . SER A 1 103 ? 13.024 0.448 -18.930 1.00 89.75 103 SER A C 1
ATOM 748 O O . SER A 1 103 ? 11.960 -0.138 -18.741 1.00 89.75 103 SER A O 1
ATOM 750 N N . GLY A 1 104 ? 13.070 1.762 -19.158 1.00 88.19 104 GLY A N 1
ATOM 751 C CA . GLY A 1 104 ? 11.882 2.618 -19.076 1.00 88.19 104 GLY A CA 1
ATOM 752 C C . GLY A 1 104 ? 11.407 2.847 -17.636 1.00 88.19 104 GLY A C 1
ATOM 753 O O . GLY A 1 104 ? 12.183 2.748 -16.689 1.00 88.19 104 GLY A O 1
ATOM 754 N N . GLY A 1 105 ? 10.121 3.160 -17.477 1.00 88.25 105 GLY A N 1
ATOM 755 C CA . GLY A 1 105 ? 9.543 3.559 -16.194 1.00 88.25 105 GLY A CA 1
ATOM 756 C C . GLY A 1 105 ? 9.414 5.076 -16.027 1.00 88.25 105 GLY A C 1
ATOM 757 O O . GLY A 1 105 ? 9.900 5.842 -16.863 1.00 88.25 105 GLY A O 1
ATOM 758 N N . PRO A 1 106 ? 8.729 5.523 -14.962 1.00 89.00 106 PRO A N 1
ATOM 759 C CA . PRO A 1 106 ? 8.616 6.940 -14.644 1.00 89.00 106 PRO A CA 1
ATOM 760 C C . PRO A 1 106 ? 9.995 7.524 -14.288 1.00 89.00 106 PRO A C 1
ATOM 762 O O . PRO A 1 106 ? 10.711 6.918 -13.490 1.00 89.00 106 PRO A O 1
ATOM 765 N N . PRO A 1 107 ? 10.374 8.686 -14.849 1.00 90.62 107 PRO A N 1
ATOM 766 C CA . PRO A 1 107 ? 11.660 9.315 -14.567 1.00 90.62 107 PRO A CA 1
ATOM 767 C C . PRO A 1 107 ? 11.726 9.827 -13.124 1.00 90.62 107 PRO A C 1
ATOM 769 O O . PRO A 1 107 ? 10.702 10.180 -12.541 1.00 90.62 107 PRO A O 1
ATOM 772 N N . ASP A 1 108 ? 12.929 9.954 -12.564 1.00 91.81 108 ASP A N 1
ATOM 773 C CA . ASP A 1 108 ? 13.161 10.467 -11.204 1.00 91.81 108 ASP A CA 1
ATOM 774 C C . ASP A 1 108 ? 13.015 11.998 -11.130 1.00 91.81 108 ASP A C 1
ATOM 776 O O . ASP A 1 108 ? 13.966 12.741 -10.898 1.00 91.81 108 ASP A O 1
ATOM 780 N N . THR A 1 109 ? 11.803 12.496 -11.371 1.00 94.69 109 THR A N 1
ATOM 781 C CA . THR A 1 109 ? 11.461 13.933 -11.392 1.00 94.69 109 THR A CA 1
ATOM 782 C C . THR A 1 109 ? 10.524 14.348 -10.257 1.00 94.69 109 THR A C 1
ATOM 784 O O . THR A 1 109 ? 10.144 15.513 -10.155 1.00 94.69 109 THR A O 1
ATOM 787 N N . GLY A 1 110 ? 10.159 13.411 -9.381 1.00 94.19 110 GLY A N 1
ATOM 788 C CA . GLY A 1 110 ? 9.313 13.651 -8.220 1.00 94.19 110 GLY A CA 1
ATOM 789 C C . GLY A 1 110 ? 10.001 14.440 -7.092 1.00 94.19 110 GLY A C 1
ATOM 790 O O . GLY A 1 110 ? 11.123 14.946 -7.233 1.00 94.19 110 GLY A O 1
ATOM 791 N N . PRO A 1 111 ? 9.333 14.567 -5.932 1.00 96.00 111 PRO A N 1
ATOM 792 C CA . PRO A 1 111 ? 9.893 15.259 -4.775 1.00 96.00 111 PRO A CA 1
ATOM 793 C C . PRO A 1 111 ? 11.126 14.535 -4.208 1.00 96.00 111 PRO A C 1
ATOM 795 O O . PRO A 1 111 ? 11.329 13.342 -4.437 1.00 96.00 111 PRO A O 1
ATOM 798 N N . MET A 1 112 ? 11.946 15.267 -3.446 1.00 96.31 112 MET A N 1
ATOM 799 C CA . MET A 1 112 ? 12.982 14.669 -2.595 1.00 96.31 112 MET A CA 1
ATOM 800 C C . MET A 1 112 ? 12.352 14.216 -1.282 1.00 96.31 112 MET A C 1
ATOM 802 O O . MET A 1 112 ? 11.774 15.039 -0.571 1.00 96.31 112 MET A O 1
ATOM 806 N N . CYS A 1 113 ? 12.497 12.939 -0.941 1.00 95.31 113 CYS A N 1
ATOM 807 C CA . CYS A 1 113 ? 12.078 12.391 0.345 1.00 95.31 113 CYS A CA 1
ATOM 808 C C . CYS A 1 113 ? 13.308 11.837 1.064 1.00 95.31 113 CYS A C 1
ATOM 810 O O . CYS A 1 113 ? 13.843 10.789 0.691 1.00 95.31 113 CYS A O 1
ATOM 812 N N . GLY A 1 114 ? 13.791 12.585 2.059 1.00 91.31 114 GLY A N 1
ATOM 813 C CA . GLY A 1 114 ? 15.131 12.374 2.606 1.00 91.31 114 GLY A CA 1
ATOM 814 C C . GLY A 1 114 ? 16.184 12.584 1.517 1.00 91.31 114 GLY A C 1
ATOM 815 O O . GLY A 1 114 ? 16.143 13.581 0.797 1.00 91.31 114 GLY A O 1
ATOM 816 N N . ASP A 1 115 ? 17.072 11.606 1.356 1.00 91.94 115 ASP A N 1
ATOM 817 C CA . ASP A 1 115 ? 18.186 11.672 0.402 1.00 91.94 115 ASP A CA 1
ATOM 818 C C . ASP A 1 115 ? 17.839 11.127 -0.996 1.00 91.94 115 ASP A C 1
ATOM 820 O O . ASP A 1 115 ? 18.695 11.088 -1.878 1.00 91.94 115 ASP A O 1
ATOM 824 N N . ALA A 1 116 ? 16.595 10.685 -1.218 1.00 92.50 116 ALA A N 1
ATOM 825 C CA . ALA A 1 116 ? 16.173 10.069 -2.472 1.00 92.50 116 ALA A CA 1
ATOM 826 C C . ALA A 1 116 ? 15.201 10.959 -3.255 1.00 92.50 116 ALA A C 1
ATOM 828 O O . ALA A 1 116 ? 14.191 11.429 -2.725 1.00 92.50 116 ALA A O 1
ATOM 829 N N . ARG A 1 117 ? 15.483 11.131 -4.549 1.00 95.56 117 ARG A N 1
ATOM 830 C CA . ARG A 1 117 ? 14.542 11.673 -5.532 1.00 95.56 117 ARG A CA 1
ATOM 831 C C . ARG A 1 117 ? 13.525 10.594 -5.879 1.00 95.56 117 ARG A C 1
ATOM 833 O O . ARG A 1 117 ? 13.912 9.481 -6.220 1.00 95.56 117 ARG A O 1
ATOM 840 N N . CYS A 1 118 ? 12.238 10.906 -5.805 1.00 94.94 118 CYS A N 1
ATOM 841 C CA . CYS A 1 118 ? 11.221 9.948 -6.211 1.00 94.94 118 CYS A CA 1
ATOM 842 C C . CYS A 1 118 ? 11.001 9.938 -7.720 1.00 94.94 118 CYS A C 1
ATOM 844 O O . CYS A 1 118 ? 11.136 10.963 -8.387 1.00 94.94 118 CYS A O 1
ATOM 846 N N . ALA A 1 119 ? 10.536 8.797 -8.224 1.00 93.50 119 ALA A N 1
ATOM 847 C CA . ALA A 1 119 ? 9.953 8.715 -9.552 1.00 93.50 119 ALA A CA 1
ATOM 848 C C . ALA A 1 119 ? 8.750 9.668 -9.703 1.00 93.50 119 ALA A C 1
ATOM 850 O O . ALA A 1 119 ? 8.067 10.004 -8.728 1.00 93.50 119 ALA A O 1
ATOM 851 N N . GLU A 1 120 ? 8.475 10.080 -10.934 1.00 92.62 120 GLU A N 1
ATOM 852 C CA . GLU A 1 120 ? 7.342 10.922 -11.303 1.00 92.62 120 GLU A CA 1
ATOM 853 C C . GLU A 1 120 ? 6.018 10.361 -10.750 1.00 92.62 120 GLU A C 1
ATOM 855 O O . GLU A 1 120 ? 5.787 9.148 -10.703 1.00 92.62 120 GLU A O 1
ATOM 860 N N . GLY A 1 121 ? 5.144 11.256 -10.282 1.00 90.94 121 GLY A N 1
ATOM 861 C CA . GLY A 1 121 ? 3.839 10.901 -9.713 1.00 90.94 121 GLY A CA 1
ATOM 862 C C . GLY A 1 121 ? 3.885 10.264 -8.317 1.00 90.94 121 GLY A C 1
ATOM 863 O O . GLY A 1 121 ? 2.837 9.944 -7.755 1.00 90.94 121 GLY A O 1
ATOM 864 N N . ARG A 1 122 ? 5.071 10.077 -7.726 1.00 94.06 122 ARG A N 1
ATOM 865 C CA . ARG A 1 122 ? 5.228 9.627 -6.334 1.00 94.06 122 ARG A CA 1
ATOM 866 C C . ARG A 1 122 ? 5.255 10.818 -5.373 1.00 94.06 122 ARG A C 1
ATOM 868 O O . ARG A 1 122 ? 5.572 11.941 -5.755 1.00 94.06 122 ARG A O 1
ATOM 875 N N . VAL A 1 123 ? 4.931 10.557 -4.109 1.00 95.12 123 VAL A N 1
ATOM 876 C CA . VAL A 1 123 ? 4.874 11.564 -3.033 1.00 95.12 123 VAL A CA 1
ATOM 877 C C . VAL A 1 123 ? 5.736 11.148 -1.843 1.00 95.12 123 VAL A C 1
ATOM 879 O O . VAL A 1 123 ? 6.045 9.965 -1.696 1.00 95.12 123 VAL A O 1
ATOM 882 N N . CYS A 1 124 ? 6.098 12.097 -0.978 1.00 95.38 124 CYS A N 1
ATOM 883 C CA . CYS A 1 124 ? 6.731 11.774 0.299 1.00 95.38 124 CYS A CA 1
ATOM 884 C C . CYS A 1 124 ? 5.690 11.324 1.312 1.00 95.38 124 CYS A C 1
ATOM 886 O O . CYS A 1 124 ? 4.708 12.026 1.542 1.00 95.38 124 CYS A O 1
ATOM 888 N N . SER A 1 125 ? 5.926 10.173 1.935 1.00 95.06 125 SER A N 1
ATOM 889 C CA . SER A 1 125 ? 5.213 9.806 3.152 1.00 95.06 125 SER A CA 1
ATOM 890 C C . SER A 1 125 ? 5.762 10.561 4.364 1.00 95.06 125 SER A C 1
ATOM 892 O O . SER A 1 125 ? 6.891 11.056 4.355 1.00 95.06 125 SER A O 1
ATOM 894 N N . SER A 1 126 ? 4.997 10.553 5.451 1.00 92.19 126 SER A N 1
ATOM 895 C CA . SER A 1 126 ? 5.383 11.017 6.784 1.00 92.19 126 SER A CA 1
ATOM 896 C C . SER A 1 126 ? 6.625 10.306 7.330 1.00 92.19 126 SER A C 1
ATOM 898 O O . SER A 1 126 ? 7.335 10.864 8.160 1.00 92.19 126 SER A O 1
ATOM 900 N N . ALA A 1 127 ? 6.947 9.114 6.815 1.00 88.50 127 ALA A N 1
ATOM 901 C CA . ALA A 1 127 ? 8.181 8.388 7.117 1.00 88.50 127 ALA A CA 1
ATOM 902 C C . ALA A 1 127 ? 9.391 8.845 6.271 1.00 88.50 127 ALA A C 1
ATOM 904 O O . ALA A 1 127 ? 10.452 8.220 6.320 1.00 88.50 127 ALA A O 1
ATOM 905 N N . GLY A 1 128 ? 9.241 9.889 5.450 1.00 90.69 128 GLY A N 1
ATOM 906 C CA . GLY A 1 128 ? 10.310 10.425 4.607 1.00 90.69 128 GLY A CA 1
ATOM 907 C C . GLY A 1 128 ? 10.699 9.507 3.448 1.00 90.69 128 GLY A C 1
ATOM 908 O O . GLY A 1 128 ? 11.833 9.563 2.980 1.00 90.69 128 GLY A O 1
ATOM 909 N N . LYS A 1 129 ? 9.794 8.632 2.990 1.00 92.69 129 LYS A N 1
ATOM 910 C CA . LYS A 1 129 ? 10.042 7.694 1.882 1.00 92.69 129 LYS A CA 1
ATOM 911 C C . LYS A 1 129 ? 9.161 8.012 0.680 1.00 92.69 129 LYS A C 1
ATOM 913 O O . LYS A 1 129 ? 8.032 8.472 0.832 1.00 92.69 129 LYS A O 1
ATOM 918 N N . CYS A 1 130 ? 9.668 7.710 -0.513 1.00 94.31 130 CYS A N 1
ATOM 919 C CA . CYS A 1 130 ? 8.885 7.768 -1.741 1.00 94.31 130 CYS A CA 1
ATOM 920 C C . CYS A 1 130 ? 7.735 6.757 -1.695 1.00 94.31 130 CYS A C 1
ATOM 922 O O . CYS A 1 130 ? 7.950 5.566 -1.474 1.00 94.31 130 CYS A O 1
ATOM 924 N N . MET A 1 131 ? 6.519 7.223 -1.950 1.00 94.00 131 MET A N 1
ATOM 925 C CA . MET A 1 131 ? 5.300 6.426 -1.890 1.00 94.00 131 MET A CA 1
ATOM 926 C C . MET A 1 131 ? 4.502 6.555 -3.188 1.00 94.00 131 MET A C 1
ATOM 928 O O . MET A 1 131 ? 4.381 7.635 -3.765 1.00 94.00 131 MET A O 1
ATOM 932 N N . ASN A 1 132 ? 3.904 5.444 -3.627 1.00 92.69 132 ASN A N 1
ATOM 933 C CA . ASN A 1 132 ? 2.865 5.467 -4.650 1.00 92.69 132 ASN A CA 1
ATOM 934 C C . ASN A 1 132 ? 1.497 5.669 -4.010 1.00 92.69 132 ASN A C 1
ATOM 936 O O . ASN A 1 132 ? 0.916 4.712 -3.494 1.00 92.69 132 ASN A O 1
ATOM 940 N N . SER A 1 133 ? 0.958 6.881 -4.088 1.00 92.06 133 SER A N 1
ATOM 941 C CA . SER A 1 133 ? -0.365 7.154 -3.537 1.00 92.06 133 SER A CA 1
ATOM 942 C C . SER A 1 133 ? -1.470 6.364 -4.238 1.00 92.06 133 SER A C 1
ATOM 944 O O . SER A 1 133 ? -2.530 6.215 -3.652 1.00 92.06 133 SER A O 1
ATOM 946 N N . ALA A 1 134 ? -1.263 5.810 -5.440 1.00 89.75 134 ALA A N 1
ATOM 947 C CA . ALA A 1 134 ? -2.281 5.016 -6.135 1.00 89.75 134 ALA A CA 1
ATOM 948 C C . ALA A 1 134 ? -2.573 3.660 -5.466 1.00 89.75 134 ALA A C 1
ATOM 950 O O . ALA A 1 134 ? -3.684 3.155 -5.585 1.00 89.75 134 ALA A O 1
ATOM 951 N N . ILE A 1 135 ? -1.603 3.082 -4.751 1.00 91.38 135 ILE A N 1
ATOM 952 C CA . ILE A 1 135 ? -1.720 1.750 -4.119 1.00 91.38 135 ILE A CA 1
ATOM 953 C C . ILE A 1 135 ? -1.469 1.774 -2.608 1.00 91.38 135 ILE A C 1
ATOM 955 O O . ILE A 1 135 ? -1.911 0.877 -1.892 1.00 91.38 135 ILE A O 1
ATOM 959 N N . LEU A 1 136 ? -0.801 2.816 -2.115 1.00 94.50 136 LEU A N 1
ATOM 960 C CA . LEU A 1 136 ? -0.512 3.027 -0.705 1.00 94.50 136 LEU A CA 1
ATOM 961 C C . LEU A 1 136 ? -1.187 4.307 -0.214 1.00 94.50 136 LEU A C 1
ATOM 963 O O . LEU A 1 136 ? -1.484 5.217 -0.989 1.00 94.50 136 LEU A O 1
ATOM 967 N N . GLN A 1 137 ? -1.397 4.377 1.089 1.00 95.69 137 GLN A N 1
ATOM 968 C CA . GLN A 1 137 ? -1.824 5.570 1.802 1.00 95.69 137 GLN A CA 1
ATOM 969 C C . GLN A 1 137 ? -0.863 5.843 2.953 1.00 95.69 137 GLN A C 1
ATOM 971 O O . GLN A 1 137 ? -0.405 4.926 3.638 1.00 95.69 137 GLN A O 1
ATOM 976 N N . ASP A 1 138 ? -0.572 7.117 3.163 1.00 96.50 138 ASP A N 1
ATOM 977 C CA . ASP A 1 138 ? 0.179 7.577 4.318 1.00 96.50 138 ASP A CA 1
ATOM 978 C C . ASP A 1 138 ? -0.796 7.905 5.446 1.00 96.50 138 ASP A C 1
ATOM 980 O O . ASP A 1 138 ? -1.718 8.702 5.274 1.00 96.50 138 ASP A O 1
ATOM 984 N N . CYS A 1 139 ? -0.595 7.273 6.597 1.00 95.94 139 CYS A N 1
ATOM 985 C CA . CYS A 1 139 ? -1.439 7.457 7.767 1.00 95.94 139 CYS A CA 1
ATOM 986 C C . CYS A 1 139 ? -1.045 8.678 8.606 1.00 95.94 139 CYS A C 1
ATOM 988 O O . CYS A 1 139 ? -1.739 9.001 9.566 1.00 95.94 139 CYS A O 1
ATOM 990 N N . GLY A 1 140 ? 0.078 9.340 8.305 1.00 94.44 140 GLY A N 1
ATOM 991 C CA . GLY A 1 140 ? 0.542 10.523 9.043 1.00 94.44 140 GLY A CA 1
ATOM 992 C C . GLY A 1 140 ? 1.048 10.236 10.463 1.00 94.44 140 GLY A C 1
ATOM 993 O O . GLY A 1 140 ? 1.464 11.149 11.167 1.00 94.44 140 GLY A O 1
ATOM 994 N N . ASN A 1 141 ? 1.042 8.972 10.886 1.00 92.00 141 ASN A N 1
ATOM 995 C CA . ASN A 1 141 ? 1.540 8.495 12.177 1.00 92.00 141 ASN A CA 1
ATOM 996 C C . ASN A 1 141 ? 2.796 7.617 12.022 1.00 92.00 141 ASN A C 1
ATOM 998 O O . ASN A 1 141 ? 3.033 6.699 12.809 1.00 92.00 141 ASN A O 1
ATOM 1002 N N . GLY A 1 142 ? 3.557 7.847 10.947 1.00 90.69 142 GLY A N 1
ATOM 1003 C CA . GLY A 1 142 ? 4.741 7.065 10.589 1.00 90.69 142 GLY A CA 1
ATOM 1004 C C . GLY A 1 142 ? 4.439 5.725 9.913 1.00 90.69 142 GLY A C 1
ATOM 1005 O O . GLY A 1 142 ? 5.369 4.994 9.584 1.00 90.69 142 GLY A O 1
ATOM 1006 N N . SER A 1 143 ? 3.165 5.390 9.685 1.00 94.75 143 SER A N 1
ATOM 1007 C CA . SER A 1 143 ? 2.765 4.165 8.981 1.00 94.75 143 SER A CA 1
ATOM 1008 C C . SER A 1 143 ? 2.338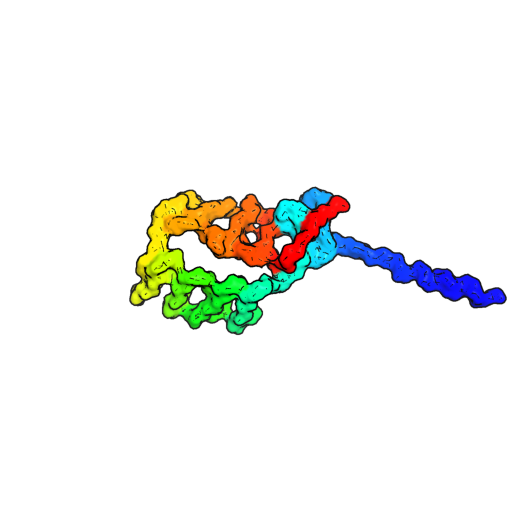 4.468 7.550 1.00 94.75 143 SER A C 1
ATOM 1010 O O . SER A 1 143 ? 1.522 5.355 7.309 1.00 94.75 143 SER A O 1
ATOM 1012 N N . VAL A 1 144 ? 2.860 3.691 6.603 1.00 95.56 144 VAL A N 1
ATOM 1013 C CA . VAL A 1 144 ? 2.380 3.660 5.219 1.00 95.56 144 VAL A CA 1
ATOM 1014 C C . VAL A 1 144 ? 1.681 2.331 5.009 1.00 95.56 144 VAL A C 1
ATOM 1016 O O . VAL A 1 144 ? 2.295 1.275 5.149 1.00 95.56 144 VAL A O 1
ATOM 1019 N N . CYS A 1 145 ? 0.397 2.388 4.693 1.00 95.50 145 CYS A N 1
ATOM 1020 C CA . CYS A 1 145 ? -0.454 1.216 4.582 1.00 95.50 145 CYS A CA 1
ATOM 1021 C C . CYS A 1 145 ? -0.882 0.987 3.142 1.00 95.50 145 CYS A C 1
ATOM 1023 O O . CYS A 1 145 ? -0.964 1.916 2.341 1.00 95.50 145 CYS A O 1
ATOM 1025 N N . SER A 1 146 ? -1.230 -0.255 2.826 1.00 93.75 146 SER A N 1
ATOM 1026 C CA . SER A 1 146 ? -2.057 -0.531 1.657 1.00 93.75 146 SER A CA 1
ATOM 1027 C C . SER A 1 146 ? -3.354 0.274 1.715 1.00 93.75 146 SER A C 1
ATOM 1029 O O . SER A 1 146 ? -3.896 0.502 2.803 1.00 93.75 146 SER A O 1
ATOM 1031 N N . ARG A 1 147 ? -3.894 0.656 0.553 1.00 92.94 147 ARG A N 1
ATOM 1032 C CA . ARG A 1 147 ? -5.228 1.275 0.458 1.00 92.94 147 ARG A CA 1
ATOM 1033 C C . ARG A 1 147 ? -6.362 0.379 0.971 1.00 92.94 147 ARG A C 1
ATOM 1035 O O . ARG A 1 147 ? -7.438 0.889 1.260 1.00 92.94 147 ARG A O 1
ATOM 1042 N N . HIS A 1 148 ? -6.130 -0.928 1.096 1.00 93.50 148 HIS A N 1
ATOM 1043 C CA . HIS A 1 148 ? -7.121 -1.877 1.614 1.00 93.50 148 HIS A CA 1
ATOM 1044 C C . HIS A 1 148 ? -7.055 -2.070 3.133 1.00 93.50 148 HIS A C 1
ATOM 1046 O O . HIS A 1 148 ? -8.000 -2.586 3.728 1.00 93.50 148 HIS A O 1
ATOM 1052 N N . ALA A 1 149 ? -5.964 -1.647 3.770 1.00 95.56 149 ALA A N 1
ATOM 1053 C CA . ALA A 1 149 ? -5.848 -1.626 5.221 1.00 95.56 149 ALA A CA 1
ATOM 1054 C C . ALA A 1 149 ? -6.355 -0.287 5.778 1.00 95.56 149 ALA A C 1
ATOM 1056 O O . ALA A 1 149 ? -6.420 0.712 5.072 1.00 95.56 149 ALA A O 1
ATOM 1057 N N . ALA A 1 150 ? -6.709 -0.242 7.056 1.00 96.25 150 ALA A N 1
ATOM 1058 C CA . ALA A 1 150 ? -6.981 0.992 7.778 1.00 96.25 150 ALA A CA 1
ATOM 1059 C C . ALA A 1 150 ? -5.757 1.431 8.590 1.00 96.25 150 ALA A C 1
ATOM 1061 O O . ALA A 1 150 ? -4.966 0.607 9.059 1.00 96.25 150 ALA A O 1
ATOM 1062 N N . CYS A 1 151 ? -5.647 2.742 8.796 1.00 96.88 151 CYS A N 1
ATOM 1063 C CA . CYS A 1 151 ? -4.648 3.342 9.668 1.00 96.88 151 CYS A CA 1
ATOM 1064 C C . CYS A 1 151 ? -5.014 3.122 11.138 1.00 96.88 151 CYS A C 1
ATOM 1066 O O . CYS A 1 151 ? -6.019 3.652 11.624 1.00 96.88 151 CYS A O 1
ATOM 1068 N N . LYS A 1 152 ? -4.193 2.351 11.851 1.00 96.44 152 LYS A N 1
ATOM 1069 C CA . LYS A 1 152 ? -4.370 2.064 13.276 1.00 96.44 152 LYS A CA 1
ATOM 1070 C C . LYS A 1 152 ? -3.816 3.207 14.129 1.00 96.44 152 LYS A C 1
ATOM 1072 O O . LYS A 1 152 ? -2.797 3.804 13.791 1.00 96.44 152 LYS A O 1
ATOM 1077 N N . GLN A 1 153 ? -4.466 3.481 15.257 1.00 93.06 153 GLN A N 1
ATOM 1078 C CA . GLN A 1 153 ? -3.955 4.359 16.309 1.00 93.06 153 GLN A CA 1
ATOM 1079 C C . GLN A 1 153 ? -3.238 3.525 17.397 1.00 93.06 153 GLN A C 1
ATOM 1081 O O . GLN A 1 153 ? -3.759 2.475 17.782 1.00 93.06 153 GLN A O 1
ATOM 1086 N N . PRO A 1 154 ? -2.074 3.956 17.922 1.00 91.50 154 PRO A N 1
ATOM 1087 C CA . PRO A 1 154 ? -1.326 5.157 17.543 1.00 91.50 154 PRO A CA 1
ATOM 1088 C C . PRO A 1 154 ? -0.546 4.997 16.234 1.00 91.50 154 PRO A C 1
ATOM 1090 O O . PRO A 1 154 ? -0.334 5.992 15.553 1.00 91.50 154 PRO A O 1
ATOM 1093 N N . SER A 1 155 ? -0.170 3.771 15.862 1.00 93.75 155 SER A N 1
ATOM 1094 C CA . SER A 1 155 ? 0.546 3.439 14.627 1.00 93.75 155 SER A CA 1
ATOM 1095 C C . SER A 1 155 ? 0.174 2.043 14.114 1.00 93.75 155 SER A C 1
ATOM 1097 O O . SER A 1 155 ? -0.384 1.214 14.841 1.00 93.75 155 SER A O 1
ATOM 1099 N N . GLY A 1 156 ? 0.488 1.785 12.846 1.00 95.12 156 GLY A N 1
ATOM 1100 C CA . GLY A 1 156 ? 0.340 0.502 12.172 1.00 95.12 156 GLY A CA 1
ATOM 1101 C C . GLY A 1 156 ? -0.791 0.453 11.146 1.00 95.12 156 GLY A C 1
ATOM 1102 O O . GLY A 1 156 ? -1.599 1.373 11.003 1.00 95.12 156 GLY A O 1
ATOM 1103 N N . CYS A 1 157 ? -0.845 -0.677 10.450 1.00 95.94 157 CYS A N 1
ATOM 1104 C CA . CYS A 1 157 ? -1.857 -1.008 9.454 1.00 95.94 157 CYS A CA 1
ATOM 1105 C C . CYS A 1 157 ? -2.675 -2.198 9.944 1.00 95.94 157 CYS A C 1
ATOM 1107 O O . CYS A 1 157 ? -2.126 -3.118 10.552 1.00 95.94 157 CYS A O 1
ATOM 1109 N N . VAL A 1 158 ? -3.979 -2.197 9.683 1.00 96.88 158 VAL A N 1
ATOM 1110 C CA . VAL A 1 158 ? -4.860 -3.305 10.068 1.00 96.88 158 VAL A CA 1
ATOM 1111 C C . VAL A 1 158 ? -5.981 -3.474 9.054 1.00 96.88 158 VAL A C 1
ATOM 1113 O O . VAL A 1 158 ? -6.600 -2.491 8.651 1.00 96.88 158 VAL A O 1
ATOM 1116 N N . TYR A 1 159 ? -6.274 -4.706 8.644 1.00 96.19 159 TYR A N 1
ATOM 1117 C CA . TYR A 1 159 ? -7.477 -4.965 7.860 1.00 96.19 159 TYR A CA 1
ATOM 1118 C C . TYR A 1 159 ? -8.693 -4.981 8.774 1.00 96.19 159 TYR A C 1
ATOM 1120 O O . TYR A 1 159 ? -8.709 -5.616 9.830 1.00 96.19 159 TYR A O 1
ATOM 1128 N N . VAL A 1 160 ? -9.726 -4.264 8.355 1.00 96.06 160 VAL A N 1
ATOM 1129 C CA . VAL A 1 160 ? -10.998 -4.192 9.065 1.00 96.06 160 VAL A CA 1
ATOM 1130 C C . VAL A 1 160 ? -12.145 -4.311 8.067 1.00 96.06 160 VAL A C 1
ATOM 1132 O O . VAL A 1 160 ? -12.027 -3.860 6.925 1.00 96.06 160 VAL A O 1
ATOM 1135 N N . ALA A 1 161 ? -13.262 -4.900 8.493 1.00 94.06 161 ALA A N 1
ATOM 1136 C CA . ALA A 1 161 ? -14.507 -4.929 7.717 1.00 94.06 161 ALA A CA 1
ATOM 1137 C C . ALA A 1 161 ? -14.931 -3.497 7.352 1.00 94.06 161 ALA A C 1
ATOM 1139 O O . ALA A 1 161 ? -14.619 -2.633 8.150 1.00 94.06 161 ALA A O 1
ATOM 1140 N N . PRO A 1 162 ? -15.600 -3.191 6.225 1.00 91.31 162 PRO A N 1
ATOM 1141 C CA . PRO A 1 162 ? -15.864 -1.813 5.775 1.00 91.31 162 PRO A CA 1
ATOM 1142 C C . PRO A 1 162 ? -16.642 -0.934 6.761 1.00 91.31 162 PRO A C 1
ATOM 1144 O O . PRO A 1 162 ? -16.463 0.285 6.779 1.00 91.31 162 PRO A O 1
ATOM 1147 N N . GLU A 1 163 ? -17.480 -1.538 7.597 1.00 93.88 163 GLU A N 1
ATOM 1148 C CA . GLU A 1 163 ? -18.293 -0.836 8.579 1.00 93.88 163 GLU A CA 1
ATOM 1149 C C . GLU A 1 163 ? -17.415 -0.152 9.635 1.00 93.88 163 GLU A C 1
ATOM 1151 O O . GLU A 1 163 ? -16.399 -0.680 10.104 1.00 93.88 163 GLU A O 1
ATOM 1156 N N . ARG A 1 164 ? -17.800 1.068 10.013 1.00 95.88 164 ARG A N 1
ATOM 1157 C CA . ARG A 1 164 ? -17.103 1.870 11.021 1.00 95.88 164 ARG A CA 1
ATOM 1158 C C . ARG A 1 164 ? -18.091 2.345 12.065 1.00 95.88 164 ARG A C 1
ATOM 1160 O O . ARG A 1 164 ? -19.190 2.781 11.731 1.00 95.88 164 ARG A O 1
ATOM 1167 N N . THR A 1 165 ? -17.663 2.341 13.317 1.00 97.00 165 THR A N 1
ATOM 1168 C CA . THR A 1 165 ? -18.370 3.017 14.408 1.00 97.00 165 THR A CA 1
ATOM 1169 C C . THR A 1 165 ? -17.464 4.064 15.044 1.00 97.00 165 THR A C 1
ATOM 1171 O O . THR A 1 165 ? -16.249 4.065 14.840 1.00 97.00 165 THR A O 1
ATOM 1174 N N . ARG A 1 166 ? -18.048 5.011 15.779 1.00 97.75 166 ARG A N 1
ATOM 1175 C CA . ARG A 1 166 ? -17.277 5.981 16.563 1.00 97.75 166 ARG A CA 1
ATOM 1176 C C . ARG A 1 166 ? -16.710 5.305 17.809 1.00 97.75 166 ARG A C 1
ATOM 1178 O O . ARG A 1 166 ? -17.382 4.468 18.411 1.00 97.75 166 ARG A O 1
ATOM 1185 N N . GLN A 1 167 ? -15.501 5.706 18.197 1.00 96.31 167 GLN A N 1
ATOM 1186 C CA . GLN A 1 167 ? -14.963 5.386 19.518 1.00 96.31 167 GLN A CA 1
ATOM 1187 C C . GLN A 1 167 ? -15.897 5.922 20.608 1.00 96.31 167 GLN A C 1
ATOM 1189 O O . GLN A 1 167 ? -16.518 6.977 20.450 1.00 96.31 167 GLN A O 1
ATOM 1194 N N . GLN A 1 168 ? -15.998 5.176 21.702 1.00 95.06 168 GLN A N 1
ATOM 1195 C CA . GLN A 1 168 ? -16.814 5.524 22.863 1.00 95.06 168 GLN A CA 1
ATOM 1196 C C . GLN A 1 168 ? -15.922 6.068 23.979 1.00 95.06 168 GLN A C 1
ATOM 1198 O O . GLN A 1 168 ? -14.739 5.747 24.021 1.00 95.06 168 GLN A O 1
ATOM 1203 N N . ARG A 1 169 ? -16.477 6.902 24.862 1.00 90.75 169 ARG A N 1
ATOM 1204 C CA . ARG A 1 169 ? -15.780 7.389 26.062 1.00 90.75 169 ARG A CA 1
ATOM 1205 C C . ARG A 1 169 ? -16.026 6.460 27.247 1.00 90.75 169 ARG A C 1
ATOM 1207 O O . ARG A 1 169 ? -17.076 5.775 27.262 1.00 90.75 169 ARG A O 1
#

pLDDT: mean 88.18, std 13.98, range [47.53, 97.75]

Secondary structure (DSSP, 8-state):
--SSSSSSSTTS--------EEE-SSS-EEETTEEEETTTEEEEB-SS-TT-EE-TTS-EEPTT-EE-SSSTT-EE-TT-EE-TTS-EEPTTT-EE-TTSSEES-S-S-S-EETTEEPPTT-EE-TTSSEE-TTTEEE-SSS-EEETTSEEBSSS-EE-B-S--EEPB-

Sequence (169 aa):
MALLTLLAVLLLWALPASAQRVDCGNGSWCPKDNACLLGGLCGRVVEVAPGSVRISNGTYCDPGWREHRYRPGSCLAPGYVDCANGMMCPPPNAQCGEDGKCSGGPPDTGPMCGDARCAEGRVCSSAGKCMNSAILQDCGNGSVCSRHAACKQPSGCVYVAPERTRQQR

Radius of gyration: 23.97 Å; chains: 1; bounding box: 63×41×73 Å

Foldseek 3Di:
DPPVVVVVVVVPPPPPPPQDWDDLVPPWTDGPQWFAFPPQKTFRFDQAFPQWDQWDVRDTDHHPWDAAPCDGPDTDHPQWDHDNVRDIFDDDPWDQDPVRDTDDDADQPDDQQDPGREGPCWDAACLSDTDNPVQWDHRNLNDIGGPQWTAGPPGDTTHGDPDMDGTGD